Protein AF-A0A336K917-F1 (afdb_monomer)

Solvent-accessible surface area (backbone atoms only — not comparable to full-atom values): 7300 Å² total; per-residue (Å²): 145,49,69,68,62,53,54,58,65,71,43,52,72,66,47,42,54,50,53,49,44,27,54,49,46,22,50,40,33,68,71,61,76,41,60,63,81,66,33,38,45,51,54,71,52,36,75,74,64,66,44,65,65,24,67,59,39,11,53,30,33,54,78,69,42,95,82,39,43,63,59,50,51,52,49,52,51,48,42,54,56,46,44,38,44,46,49,63,74,74,24,65,90,40,65,65,57,50,51,50,53,52,51,51,50,48,52,51,44,50,54,48,26,53,76,70,69,40,51,60,41,41,64,63,49,45,51,49,53,58,68,76,103

Structure (mmCIF, N/CA/C/O backbone):
data_AF-A0A336K917-F1
#
_entry.id   AF-A0A336K917-F1
#
loop_
_atom_site.group_PDB
_atom_site.id
_atom_site.type_symbol
_atom_site.label_atom_id
_atom_site.label_alt_id
_atom_site.label_comp_id
_atom_site.label_asym_id
_atom_site.label_entity_id
_atom_site.label_seq_id
_atom_site.pdbx_PDB_ins_code
_atom_site.Cartn_x
_atom_site.Cartn_y
_atom_site.Cartn_z
_atom_site.occupancy
_atom_site.B_iso_or_equiv
_atom_site.auth_seq_id
_atom_site.auth_comp_id
_atom_site.auth_asym_id
_atom_site.auth_atom_id
_atom_site.pdbx_PDB_model_num
ATOM 1 N N . MET A 1 1 ? 13.740 22.572 -10.477 1.00 47.41 1 MET A N 1
ATOM 2 C CA . MET A 1 1 ? 12.814 22.629 -9.321 1.00 47.41 1 MET A CA 1
ATOM 3 C C . MET A 1 1 ? 11.580 21.771 -9.615 1.00 47.41 1 MET A C 1
ATOM 5 O O . MET A 1 1 ? 10.461 22.255 -9.535 1.00 47.41 1 MET A O 1
ATOM 9 N N . THR A 1 2 ? 11.776 20.501 -9.983 1.00 56.09 2 THR A N 1
ATOM 10 C CA . THR A 1 2 ? 10.701 19.505 -10.189 1.00 56.09 2 THR A CA 1
ATOM 11 C C . THR A 1 2 ? 11.186 18.090 -9.855 1.00 56.09 2 THR A C 1
ATOM 13 O O . THR A 1 2 ? 10.607 17.120 -10.332 1.00 56.09 2 THR A O 1
ATOM 16 N N . ASP A 1 3 ? 12.201 17.943 -8.995 1.00 76.12 3 ASP A N 1
ATOM 17 C CA . ASP A 1 3 ? 12.847 16.650 -8.715 1.00 76.12 3 ASP A CA 1
ATOM 18 C C . ASP A 1 3 ? 11.860 15.589 -8.207 1.00 76.12 3 ASP A C 1
ATOM 20 O O . ASP A 1 3 ? 11.919 14.432 -8.610 1.00 76.12 3 ASP A O 1
ATOM 24 N N . VAL A 1 4 ? 10.875 15.986 -7.393 1.00 71.94 4 VAL A N 1
ATOM 25 C CA . VAL A 1 4 ? 9.848 15.066 -6.873 1.00 71.94 4 VAL A CA 1
ATOM 26 C C . VAL A 1 4 ? 8.842 14.661 -7.954 1.00 71.94 4 VAL A C 1
ATOM 28 O O . VAL A 1 4 ? 8.424 13.508 -8.001 1.00 71.94 4 VAL A O 1
ATOM 31 N N . SER A 1 5 ? 8.453 15.582 -8.843 1.00 75.75 5 SER A N 1
ATOM 32 C CA . SER A 1 5 ? 7.506 15.276 -9.927 1.00 75.75 5 SER A CA 1
ATOM 33 C C . SER A 1 5 ? 8.146 14.385 -10.990 1.00 75.75 5 SER A C 1
ATOM 35 O O . SER A 1 5 ? 7.501 13.472 -11.501 1.00 75.75 5 SER A O 1
ATOM 37 N N . GLU A 1 6 ? 9.422 14.616 -11.292 1.00 77.31 6 GLU A N 1
ATOM 38 C CA . GLU A 1 6 ? 10.206 13.781 -12.199 1.00 77.31 6 GLU A CA 1
ATOM 39 C C . GLU A 1 6 ? 10.474 12.406 -11.593 1.00 77.31 6 GLU A C 1
ATOM 41 O O . GLU A 1 6 ? 10.192 11.404 -12.245 1.00 77.31 6 GLU A O 1
ATOM 46 N N . TRP A 1 7 ? 10.875 12.337 -10.319 1.00 79.56 7 TRP A N 1
ATOM 47 C CA . TRP A 1 7 ? 10.995 11.073 -9.592 1.00 79.56 7 TRP A CA 1
ATOM 48 C C . TRP A 1 7 ? 9.690 10.273 -9.617 1.00 79.56 7 TRP A C 1
ATOM 50 O O . TRP A 1 7 ? 9.699 9.087 -9.939 1.00 79.56 7 TRP A O 1
ATOM 60 N N . PHE A 1 8 ? 8.555 10.927 -9.354 1.00 74.69 8 PHE A N 1
ATOM 61 C CA . PHE A 1 8 ? 7.251 10.269 -9.357 1.00 74.69 8 PHE A CA 1
ATOM 62 C C . PHE A 1 8 ? 6.858 9.764 -10.751 1.00 74.69 8 PHE A C 1
ATOM 64 O O . PHE A 1 8 ? 6.183 8.744 -10.869 1.00 74.69 8 PHE A O 1
ATOM 71 N N . LYS A 1 9 ? 7.305 10.440 -11.819 1.00 75.25 9 LYS A N 1
ATOM 72 C CA . LYS A 1 9 ? 7.116 9.992 -13.207 1.00 75.25 9 LYS A CA 1
ATOM 73 C C . LYS A 1 9 ? 7.994 8.797 -13.578 1.00 75.25 9 LYS A C 1
ATOM 75 O O . LYS A 1 9 ? 7.564 8.023 -14.429 1.00 75.25 9 LYS A O 1
ATOM 80 N N . THR A 1 10 ? 9.146 8.624 -12.932 1.00 75.88 10 THR A N 1
ATOM 81 C CA . THR A 1 10 ? 10.037 7.465 -13.115 1.00 75.88 10 THR A CA 1
ATOM 82 C C . THR A 1 10 ? 9.444 6.177 -12.541 1.00 75.88 10 THR A C 1
ATOM 84 O O . THR A 1 10 ? 9.801 5.091 -12.982 1.00 75.88 10 THR A O 1
ATOM 87 N N . ILE A 1 11 ? 8.526 6.269 -11.574 1.00 77.69 11 ILE A N 1
ATOM 88 C CA . ILE A 1 11 ? 7.881 5.093 -10.978 1.00 77.69 11 ILE A CA 1
ATOM 89 C C . ILE A 1 11 ? 6.894 4.489 -11.985 1.00 77.69 11 ILE A C 1
ATOM 91 O O . ILE A 1 11 ? 6.042 5.225 -12.486 1.00 77.69 11 ILE A O 1
ATOM 95 N N . PRO A 1 12 ? 6.919 3.176 -12.237 1.00 79.88 12 PRO A N 1
ATOM 96 C CA . PRO A 1 12 ? 5.925 2.510 -13.074 1.00 79.88 12 PRO A CA 1
ATOM 97 C C . PRO A 1 12 ? 4.474 2.773 -12.625 1.00 79.88 12 PRO A C 1
ATOM 99 O O . PRO A 1 12 ? 4.212 3.088 -11.460 1.00 79.88 12 PRO A O 1
ATOM 102 N N . ILE A 1 13 ? 3.521 2.717 -13.560 1.00 78.19 13 ILE A N 1
ATOM 103 C CA . ILE A 1 13 ? 2.161 3.252 -13.372 1.00 78.19 13 ILE A CA 1
ATOM 104 C C . ILE A 1 13 ? 1.438 2.528 -12.228 1.00 78.19 13 ILE A C 1
ATOM 106 O O . ILE A 1 13 ? 0.848 3.188 -11.370 1.00 78.19 13 ILE A O 1
ATOM 110 N N . PHE A 1 14 ? 1.510 1.196 -12.169 1.00 78.75 14 PHE A N 1
ATOM 111 C CA . PHE A 1 14 ? 0.780 0.421 -11.162 1.00 78.75 14 PHE A CA 1
ATOM 112 C C . PHE A 1 14 ? 1.399 0.569 -9.778 1.00 78.75 14 PHE A C 1
ATOM 114 O O . PHE A 1 14 ? 0.695 0.885 -8.815 1.00 78.75 14 PHE A O 1
ATOM 121 N N . THR A 1 15 ? 2.724 0.445 -9.696 1.00 81.44 15 THR A N 1
ATOM 122 C CA . THR A 1 15 ? 3.482 0.680 -8.461 1.00 81.44 15 THR A CA 1
ATOM 123 C C . THR A 1 15 ? 3.193 2.063 -7.868 1.00 81.44 15 THR A C 1
ATOM 125 O O . THR A 1 15 ? 3.005 2.211 -6.660 1.00 81.44 15 THR A O 1
ATOM 128 N N . ARG A 1 16 ? 3.108 3.087 -8.725 1.00 82.81 16 ARG A N 1
ATOM 129 C CA . ARG A 1 16 ? 2.858 4.479 -8.336 1.00 82.81 16 ARG A CA 1
ATOM 130 C C . ARG A 1 16 ? 1.484 4.673 -7.707 1.00 82.81 16 ARG A C 1
ATOM 132 O O . ARG A 1 16 ? 1.398 5.260 -6.630 1.00 82.81 16 ARG A O 1
ATOM 139 N N . TYR A 1 17 ? 0.421 4.202 -8.363 1.00 83.44 17 TYR A N 1
ATOM 140 C CA . TYR A 1 17 ? -0.938 4.327 -7.828 1.00 83.44 17 TYR A CA 1
ATOM 141 C C . TYR A 1 17 ? -1.119 3.515 -6.556 1.00 83.44 17 TYR A C 1
ATOM 143 O O . TYR A 1 17 ? -1.764 3.996 -5.625 1.00 83.44 17 TYR A O 1
ATOM 151 N N . TRP A 1 18 ? -0.516 2.326 -6.497 1.00 80.94 18 TRP A N 1
ATOM 152 C CA . TRP A 1 18 ? -0.579 1.507 -5.302 1.00 80.94 18 TRP A CA 1
ATOM 153 C C . TRP A 1 18 ? 0.087 2.217 -4.129 1.00 80.94 18 TRP A C 1
ATOM 155 O O . TRP A 1 18 ? -0.601 2.547 -3.171 1.00 80.94 18 TRP A O 1
ATOM 165 N N . PHE A 1 19 ? 1.367 2.576 -4.253 1.00 82.38 19 PHE A N 1
ATOM 166 C CA . PHE A 1 19 ? 2.120 3.272 -3.209 1.00 82.38 19 PHE A CA 1
ATOM 167 C C . PHE A 1 19 ? 1.454 4.582 -2.763 1.00 82.38 19 PHE A C 1
ATOM 169 O O . PHE A 1 19 ? 1.291 4.827 -1.567 1.00 82.38 19 PHE A O 1
ATOM 176 N N . ALA A 1 20 ? 1.031 5.422 -3.713 1.00 82.94 20 ALA A N 1
ATOM 177 C CA . ALA A 1 20 ? 0.379 6.691 -3.401 1.00 82.94 20 ALA A CA 1
ATOM 178 C C . ALA A 1 20 ? -0.978 6.495 -2.714 1.00 82.94 20 ALA A C 1
ATOM 180 O O . ALA A 1 20 ? -1.304 7.239 -1.789 1.00 82.94 20 ALA A O 1
ATOM 181 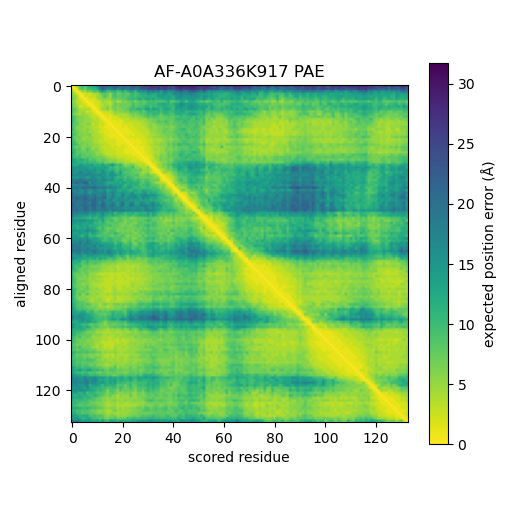N N . GLY A 1 21 ? -1.742 5.480 -3.129 1.00 81.25 21 GLY A N 1
ATOM 182 C CA . GLY A 1 21 ? -2.987 5.086 -2.482 1.00 81.25 21 GLY A CA 1
ATOM 183 C C . GLY A 1 21 ? -2.754 4.668 -1.035 1.00 81.25 21 GLY A C 1
ATOM 184 O O . GLY A 1 21 ? -3.423 5.184 -0.140 1.00 81.25 21 GLY A O 1
ATOM 185 N N . THR A 1 22 ? -1.756 3.814 -0.785 1.00 81.38 22 THR A N 1
ATOM 186 C CA . THR A 1 22 ? -1.447 3.323 0.564 1.00 81.38 22 THR A CA 1
ATOM 187 C C . THR A 1 22 ? -0.991 4.442 1.493 1.00 81.38 22 THR A C 1
ATOM 189 O O . THR A 1 22 ? -1.477 4.569 2.618 1.00 81.38 22 THR A O 1
ATOM 192 N N . VAL A 1 23 ? -0.094 5.310 1.015 1.00 82.62 23 VAL A N 1
ATOM 193 C CA . VAL A 1 23 ? 0.390 6.472 1.775 1.00 82.62 23 VAL A CA 1
ATOM 194 C C . VAL A 1 23 ? -0.738 7.474 2.027 1.00 82.62 23 VAL A C 1
ATOM 196 O O . VAL A 1 23 ? -0.920 7.919 3.162 1.00 82.62 23 VAL A O 1
ATOM 199 N N . GLY A 1 24 ? -1.529 7.799 1.002 1.00 82.31 24 GLY A N 1
ATOM 200 C CA . GLY A 1 24 ? -2.624 8.762 1.095 1.00 82.31 24 GLY A CA 1
ATOM 201 C C . GLY A 1 24 ? -3.728 8.313 2.051 1.00 82.31 24 GLY A C 1
ATOM 202 O O . GLY A 1 24 ? -4.129 9.077 2.927 1.00 82.31 24 GLY A O 1
ATOM 203 N N . ILE A 1 25 ? -4.183 7.064 1.934 1.00 78.25 25 ILE A N 1
ATOM 204 C CA . ILE A 1 25 ? -5.248 6.508 2.780 1.00 78.25 25 ILE A CA 1
ATOM 205 C C . ILE A 1 25 ? -4.790 6.378 4.233 1.00 78.25 25 ILE A C 1
ATOM 207 O O . ILE A 1 25 ? -5.542 6.717 5.152 1.00 78.25 25 ILE A O 1
ATOM 211 N N . SER A 1 26 ? -3.542 5.969 4.454 1.00 77.19 26 SER A N 1
ATOM 212 C CA . SER A 1 26 ? -2.990 5.876 5.804 1.00 77.19 26 SER A CA 1
ATOM 213 C C . SER A 1 26 ? -2.892 7.277 6.443 1.00 77.19 26 SER A C 1
ATOM 215 O O . SER A 1 26 ? -3.379 7.486 7.559 1.00 77.19 26 SER A O 1
ATOM 217 N N . LEU A 1 27 ? -2.383 8.285 5.721 1.00 80.19 27 LEU A N 1
ATOM 218 C CA . LEU A 1 27 ? -2.348 9.678 6.197 1.00 80.19 27 LEU A CA 1
ATOM 219 C C . LEU A 1 27 ? -3.748 10.238 6.490 1.00 80.19 27 LEU A C 1
ATOM 221 O O . LEU A 1 27 ? -3.957 10.821 7.553 1.00 80.19 27 LEU A O 1
ATOM 225 N N . LEU A 1 28 ? -4.718 10.027 5.595 1.00 79.00 28 LEU A N 1
ATOM 226 C CA . LEU A 1 28 ? -6.110 10.462 5.777 1.00 79.00 28 LEU A CA 1
ATOM 227 C C . LEU A 1 28 ? -6.725 9.902 7.064 1.00 79.00 28 LEU A C 1
ATOM 229 O O . LEU A 1 28 ? -7.436 10.614 7.778 1.00 79.00 28 LEU A O 1
ATOM 233 N N . SER A 1 29 ? -6.423 8.645 7.391 1.00 72.50 29 SER A N 1
ATOM 234 C CA . SER A 1 29 ? -6.879 8.046 8.641 1.00 72.50 29 SER A CA 1
ATOM 235 C C . SER A 1 29 ? -6.180 8.639 9.865 1.00 72.50 29 SER A C 1
ATOM 237 O O . SER A 1 29 ? -6.824 8.869 10.887 1.00 72.50 29 SER A O 1
ATOM 239 N N . ARG A 1 30 ? -4.889 8.985 9.762 1.00 70.81 30 ARG A N 1
ATOM 240 C CA . ARG A 1 30 ? -4.158 9.652 10.851 1.00 70.81 30 ARG A CA 1
ATOM 241 C C . ARG A 1 30 ? -4.708 11.044 11.168 1.00 70.81 30 ARG A C 1
ATOM 243 O O . ARG A 1 30 ? -4.720 11.431 12.334 1.00 70.81 30 ARG A O 1
ATOM 250 N N . PHE A 1 31 ? -5.196 11.769 10.163 1.00 78.25 31 PHE A N 1
ATOM 251 C CA . PHE A 1 31 ? -5.888 13.050 10.348 1.00 78.25 31 PHE A CA 1
ATOM 252 C C . PHE A 1 31 ? -7.332 12.901 10.866 1.00 78.25 31 PHE A C 1
ATOM 254 O O . PHE A 1 31 ? -8.032 13.903 10.981 1.00 78.25 31 PHE A O 1
ATOM 261 N N . ASN A 1 32 ? -7.788 11.681 11.190 1.00 67.00 32 ASN A N 1
ATOM 262 C CA . ASN A 1 32 ? -9.164 11.372 11.603 1.00 67.00 32 ASN A CA 1
ATOM 263 C C . ASN A 1 32 ?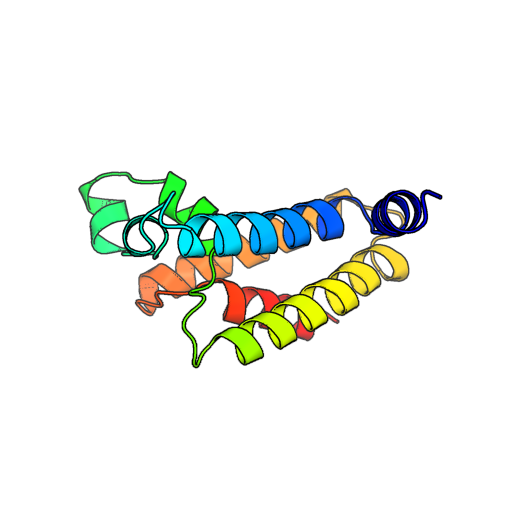 -10.243 11.793 10.585 1.00 67.00 32 ASN A C 1
ATOM 265 O O . ASN A 1 32 ? -11.420 11.861 10.928 1.00 67.00 32 ASN A O 1
ATOM 269 N N . ILE A 1 33 ? -9.873 12.026 9.319 1.00 72.50 33 ILE A N 1
ATOM 270 C CA . ILE A 1 33 ? -10.834 12.318 8.242 1.00 72.50 33 ILE A CA 1
ATOM 271 C C . ILE A 1 33 ? -11.645 11.054 7.921 1.00 72.50 33 ILE A C 1
ATOM 273 O O . ILE A 1 33 ? -12.837 11.127 7.634 1.00 72.50 33 ILE A O 1
ATOM 277 N N . LEU A 1 34 ? -11.001 9.884 8.017 1.00 67.31 34 LEU A N 1
ATOM 278 C CA . LEU A 1 34 ? -11.630 8.572 7.879 1.00 67.31 34 LEU A CA 1
ATOM 279 C C . LEU A 1 34 ? -11.347 7.722 9.129 1.00 67.31 34 LEU A C 1
ATOM 281 O O . LEU A 1 34 ? -10.177 7.433 9.411 1.00 67.31 34 LEU A O 1
ATOM 285 N N . PRO A 1 35 ? -12.375 7.283 9.882 1.00 64.12 35 PRO A N 1
ATOM 286 C CA . PRO A 1 35 ? -12.149 6.498 11.087 1.00 64.12 35 PRO A CA 1
ATOM 287 C C . PRO A 1 35 ? -11.593 5.126 10.704 1.00 64.12 35 PRO A C 1
ATOM 289 O O . PRO A 1 35 ? -12.229 4.398 9.942 1.00 64.12 35 PRO A O 1
ATOM 292 N N . ALA A 1 36 ? -10.440 4.753 11.270 1.00 63.03 36 ALA A N 1
ATOM 293 C CA . ALA A 1 36 ? -9.742 3.485 11.012 1.00 63.03 36 ALA A CA 1
ATOM 294 C C . ALA A 1 36 ? -10.663 2.248 11.087 1.00 63.03 36 ALA A C 1
ATOM 296 O O . ALA A 1 36 ? -10.509 1.292 10.333 1.00 63.03 36 ALA A O 1
ATOM 297 N N . GLN A 1 37 ? -11.688 2.304 11.939 1.00 60.44 37 GLN A N 1
ATOM 298 C CA . GLN A 1 37 ? -12.710 1.269 12.129 1.00 60.44 37 GLN A CA 1
ATOM 299 C C . GLN A 1 37 ? -13.532 0.955 10.861 1.00 60.44 37 GLN A C 1
ATOM 301 O O . GLN A 1 37 ? -14.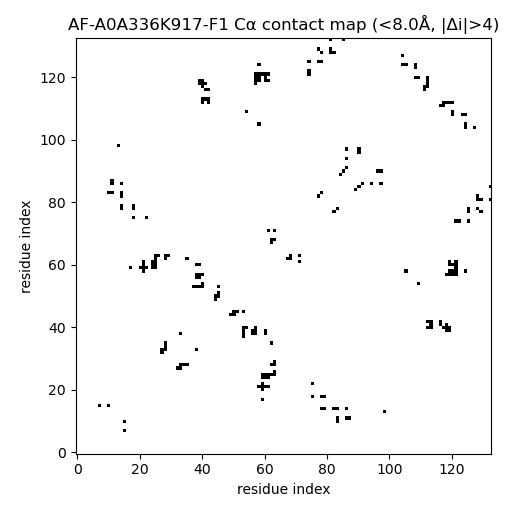035 -0.161 10.698 1.00 60.44 37 GLN A O 1
ATOM 306 N N . TYR A 1 38 ? -13.673 1.915 9.942 1.00 57.56 38 TYR A N 1
ATOM 307 C CA . TYR A 1 38 ? -14.342 1.712 8.652 1.00 57.56 38 TYR A CA 1
ATOM 308 C C . TYR A 1 38 ? -13.412 1.151 7.571 1.00 57.56 38 TYR A C 1
ATOM 310 O O . TYR A 1 38 ? -13.906 0.646 6.565 1.00 57.56 38 TYR A O 1
ATOM 318 N N . LEU A 1 39 ? -12.092 1.223 7.770 1.00 58.94 39 LEU A N 1
ATOM 319 C CA . LEU A 1 39 ? -11.092 0.735 6.816 1.00 58.94 39 LEU A CA 1
ATOM 320 C C . LEU A 1 39 ? -10.603 -0.686 7.116 1.00 58.94 39 LEU A C 1
ATOM 322 O O . LEU A 1 39 ? -9.995 -1.315 6.258 1.00 58.94 39 LEU A O 1
ATOM 326 N N . ILE A 1 40 ? -10.881 -1.194 8.314 1.00 61.47 40 ILE A N 1
ATOM 327 C CA . ILE A 1 40 ? -10.556 -2.564 8.704 1.00 61.47 40 ILE A CA 1
ATOM 328 C C . ILE A 1 40 ? -11.519 -3.549 8.027 1.00 61.47 40 ILE A C 1
ATOM 330 O O . ILE A 1 40 ? -12.736 -3.314 7.959 1.00 61.47 40 ILE A O 1
ATOM 334 N N . LEU A 1 41 ? -10.977 -4.674 7.553 1.00 57.72 41 LEU A N 1
ATOM 335 C CA . LEU A 1 41 ? -11.777 -5.784 7.053 1.00 57.72 41 LEU A CA 1
ATOM 336 C C . LEU A 1 41 ? -12.447 -6.476 8.249 1.00 57.72 41 LEU A C 1
ATOM 338 O O . LEU A 1 41 ? -11.782 -7.127 9.047 1.00 57.72 41 LEU A O 1
ATOM 342 N N . ILE A 1 42 ? -13.762 -6.302 8.397 1.00 62.88 42 ILE A N 1
ATOM 343 C CA . ILE A 1 42 ? -14.558 -7.072 9.359 1.00 62.88 42 ILE A CA 1
ATOM 344 C C . ILE A 1 42 ? -15.486 -7.969 8.537 1.00 62.88 42 ILE A C 1
ATOM 346 O O . ILE A 1 42 ? -16.465 -7.460 7.978 1.00 62.88 42 ILE A O 1
ATOM 350 N N . PRO A 1 43 ? -15.177 -9.272 8.404 1.00 57.78 43 PRO A N 1
ATOM 351 C CA . PRO A 1 43 ? -15.890 -10.164 7.493 1.00 57.78 43 PRO A CA 1
ATOM 352 C C . PRO A 1 43 ? -17.388 -10.274 7.807 1.00 57.78 43 PRO A C 1
ATOM 354 O O . PRO A 1 43 ? -18.195 -10.312 6.882 1.00 57.78 43 PRO A O 1
ATOM 357 N N . GLU A 1 44 ? -17.780 -10.186 9.080 1.00 57.03 44 GLU A N 1
ATOM 358 C CA . GLU A 1 44 ? -19.186 -10.190 9.518 1.00 57.03 44 GLU A CA 1
ATOM 359 C C . GLU A 1 44 ? -20.008 -9.015 8.956 1.00 57.03 44 GLU A C 1
ATOM 361 O O . GLU A 1 44 ? -21.189 -9.164 8.630 1.00 57.03 44 GLU A O 1
ATOM 366 N N . LEU A 1 45 ? -19.388 -7.839 8.792 1.00 57.97 45 LEU A N 1
ATOM 367 C CA . LEU A 1 45 ? -20.030 -6.657 8.205 1.00 57.97 45 LEU A CA 1
ATOM 368 C C . LEU A 1 45 ? -20.079 -6.715 6.674 1.00 57.97 45 LEU A C 1
ATOM 370 O O . LEU A 1 45 ? -20.944 -6.079 6.068 1.00 57.97 45 LEU A O 1
ATOM 374 N N . ILE A 1 46 ? -19.181 -7.473 6.044 1.00 59.09 46 ILE A N 1
ATOM 375 C CA . ILE A 1 46 ? -19.163 -7.651 4.589 1.00 59.09 46 ILE A CA 1
ATOM 376 C C . ILE A 1 46 ? -20.340 -8.531 4.164 1.00 59.09 46 ILE A C 1
ATOM 378 O O . ILE A 1 46 ? -21.094 -8.138 3.276 1.00 59.09 46 ILE A O 1
ATOM 382 N N . THR A 1 47 ? -20.550 -9.668 4.830 1.00 56.50 47 THR A N 1
ATOM 383 C CA . THR A 1 47 ? -21.661 -10.583 4.528 1.00 56.50 47 THR A CA 1
ATOM 384 C C . THR A 1 47 ? -23.011 -10.070 5.023 1.00 56.50 47 THR A C 1
ATOM 386 O O . THR A 1 47 ? -24.000 -10.230 4.314 1.00 56.50 47 THR A O 1
ATOM 389 N N . SER A 1 48 ? -23.075 -9.393 6.178 1.00 59.25 48 SER A N 1
ATOM 390 C CA . SER A 1 48 ? -24.357 -8.896 6.715 1.00 59.25 48 SER A CA 1
ATOM 391 C C . SER A 1 48 ? -24.816 -7.553 6.137 1.00 59.25 48 SER A C 1
ATOM 393 O O . SER A 1 48 ? -26.014 -7.282 6.124 1.00 59.25 48 SER A O 1
ATOM 395 N N . LYS A 1 49 ? -23.900 -6.674 5.693 1.00 62.84 49 LYS A N 1
ATOM 396 C CA . LYS A 1 49 ? -24.239 -5.315 5.213 1.00 62.84 49 LYS A CA 1
ATOM 397 C C . LYS A 1 49 ? -23.735 -4.979 3.804 1.00 62.84 49 LYS A C 1
ATOM 399 O O . LYS A 1 49 ? -23.848 -3.823 3.404 1.00 62.84 49 LYS A O 1
ATOM 404 N N . LEU A 1 50 ? -23.193 -5.949 3.057 1.00 61.47 50 LEU A N 1
ATOM 405 C CA . LEU A 1 50 ? -22.704 -5.776 1.676 1.00 61.47 50 LEU A CA 1
ATOM 406 C C . LEU A 1 50 ? -21.745 -4.581 1.508 1.00 61.47 50 LEU A C 1
ATOM 408 O O . LEU A 1 50 ? -21.786 -3.854 0.516 1.00 61.47 50 LEU A O 1
ATOM 412 N N . GLN A 1 51 ? -20.857 -4.360 2.480 1.00 65.69 51 GLN A N 1
ATOM 413 C CA . GLN A 1 51 ? -19.904 -3.246 2.443 1.00 65.69 51 GLN A CA 1
ATOM 414 C C . GLN A 1 51 ? -18.683 -3.574 1.565 1.00 65.69 51 GLN A C 1
ATOM 416 O O . GLN A 1 51 ? -17.567 -3.707 2.062 1.00 65.69 51 GLN A O 1
ATOM 421 N N . ILE A 1 52 ? -18.892 -3.704 0.249 1.00 69.06 52 ILE A N 1
ATOM 422 C CA . ILE A 1 52 ? -17.868 -4.116 -0.739 1.00 69.06 52 ILE A CA 1
ATOM 423 C C . ILE A 1 52 ? -16.672 -3.148 -0.757 1.00 69.06 52 ILE A C 1
ATOM 425 O O . ILE A 1 52 ? -15.534 -3.560 -0.978 1.00 69.06 52 ILE A O 1
ATOM 429 N N . TRP A 1 53 ? -16.896 -1.868 -0.443 1.00 67.62 53 TRP A N 1
ATOM 430 C CA . TRP A 1 53 ? -15.827 -0.869 -0.371 1.00 67.62 53 TRP A CA 1
ATOM 431 C C . TRP A 1 53 ? -14.750 -1.211 0.668 1.00 67.62 53 TRP A C 1
ATOM 433 O O . TRP A 1 53 ? -13.602 -0.831 0.463 1.00 67.62 53 TRP A O 1
ATOM 443 N N . ARG A 1 54 ? -15.077 -1.974 1.728 1.00 67.31 54 ARG A N 1
ATOM 444 C CA . ARG A 1 54 ? -14.104 -2.402 2.752 1.00 67.31 54 ARG A CA 1
ATOM 445 C C . ARG A 1 54 ? -12.995 -3.280 2.188 1.00 67.31 54 ARG A C 1
ATOM 447 O O . ARG A 1 54 ? -11.882 -3.249 2.690 1.00 67.31 54 ARG A O 1
ATOM 454 N N . ILE A 1 55 ? -13.291 -4.044 1.141 1.00 66.62 55 ILE A N 1
ATOM 455 C CA . ILE A 1 55 ? -12.338 -4.947 0.488 1.00 66.62 55 ILE A CA 1
ATOM 456 C C . ILE A 1 55 ? -11.261 -4.137 -0.246 1.00 66.62 55 ILE A C 1
ATOM 458 O O . ILE A 1 55 ? -10.081 -4.487 -0.229 1.00 66.62 55 ILE A O 1
ATOM 462 N N . VAL A 1 56 ? -11.674 -3.024 -0.858 1.00 67.62 56 VAL A N 1
ATOM 463 C CA . VAL A 1 56 ? -10.783 -2.096 -1.560 1.00 67.62 56 VAL A CA 1
ATOM 464 C C . VAL A 1 56 ? -10.010 -1.251 -0.556 1.00 67.62 56 VAL A C 1
ATOM 466 O O . VAL A 1 56 ? -8.795 -1.133 -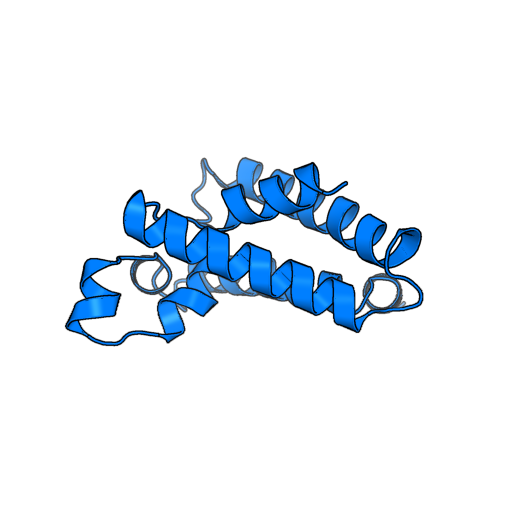0.656 1.00 67.62 56 VAL A O 1
ATOM 469 N N . THR A 1 57 ? -10.680 -0.685 0.449 1.00 65.75 57 THR A N 1
ATOM 470 C CA . THR A 1 57 ? -10.018 0.188 1.424 1.00 65.75 57 THR A CA 1
ATOM 471 C C . THR A 1 57 ? -9.048 -0.566 2.329 1.00 65.75 57 THR A C 1
ATOM 473 O O . THR A 1 57 ? -8.005 -0.008 2.655 1.00 65.75 57 THR A O 1
ATOM 476 N N . ALA A 1 58 ? -9.320 -1.828 2.673 1.00 64.81 58 ALA A N 1
ATOM 477 C CA . ALA A 1 58 ? -8.422 -2.639 3.496 1.00 64.81 58 ALA A CA 1
ATOM 478 C C . ALA A 1 58 ? -7.111 -3.028 2.787 1.00 64.81 58 ALA A C 1
ATOM 480 O O . ALA A 1 58 ? -6.130 -3.339 3.458 1.00 64.81 58 ALA A O 1
ATOM 481 N N . LEU A 1 59 ? -7.068 -2.974 1.450 1.00 65.50 59 LEU A N 1
ATOM 482 C CA . LEU A 1 59 ? -5.835 -3.164 0.680 1.00 65.50 59 LEU A CA 1
ATOM 483 C C . LEU A 1 59 ? -4.881 -1.974 0.826 1.00 65.50 59 LEU A C 1
ATOM 485 O O . LEU A 1 59 ? -3.668 -2.146 0.910 1.00 65.50 59 LEU A O 1
ATOM 489 N N . PHE A 1 60 ? -5.431 -0.761 0.854 1.00 64.06 60 PHE A N 1
ATOM 490 C CA . PHE A 1 60 ? -4.643 0.470 0.915 1.00 64.06 60 PHE A CA 1
ATOM 491 C C . PHE A 1 60 ? -4.466 1.014 2.337 1.00 64.06 60 PHE A C 1
ATOM 493 O O . PHE A 1 60 ? -3.748 1.990 2.545 1.00 64.06 60 PHE A O 1
ATOM 500 N N . PHE A 1 61 ? -5.147 0.440 3.323 1.00 62.84 61 PHE A N 1
ATOM 501 C CA . PHE A 1 61 ? -5.136 0.967 4.676 1.00 62.84 61 PHE A CA 1
ATOM 502 C C . PHE A 1 61 ? -4.131 0.247 5.570 1.00 62.84 61 PHE A C 1
ATOM 504 O O . PHE A 1 61 ? -4.205 -0.967 5.756 1.00 62.84 61 PHE A O 1
ATOM 511 N N . TYR A 1 62 ? -3.252 1.031 6.200 1.00 64.38 62 TYR A N 1
ATOM 512 C CA . TYR A 1 62 ? -2.428 0.580 7.313 1.00 64.38 62 TYR A CA 1
ATOM 513 C C . TYR A 1 62 ? -2.686 1.431 8.562 1.00 64.38 62 TYR A C 1
ATOM 515 O O . TYR A 1 62 ? -2.716 2.665 8.476 1.00 64.38 62 TYR A O 1
ATOM 523 N N . PRO A 1 63 ? -2.837 0.817 9.747 1.00 58.34 63 PRO A N 1
ATOM 524 C CA . PRO A 1 63 ? -3.009 1.555 10.989 1.00 58.34 63 PRO A CA 1
ATOM 525 C C . PRO A 1 63 ? -1.712 2.296 11.342 1.00 58.34 63 PRO A C 1
ATOM 527 O O . PRO A 1 63 ? -0.716 1.702 11.755 1.00 58.34 63 PRO A O 1
ATOM 530 N N . LEU A 1 64 ? -1.721 3.623 11.223 1.00 56.41 64 LEU A N 1
ATOM 531 C CA . LEU A 1 64 ? -0.628 4.490 11.679 1.00 56.41 64 LEU A CA 1
ATOM 532 C C . LEU A 1 64 ? -0.754 4.779 13.179 1.00 56.41 64 LEU A C 1
ATOM 534 O O . LEU A 1 64 ? -1.072 5.900 13.594 1.00 56.41 64 LEU A O 1
ATOM 538 N N . SER A 1 65 ? -0.477 3.775 14.004 1.00 59.38 65 SER A N 1
ATOM 539 C CA . SER A 1 65 ? -0.273 3.950 15.441 1.00 59.38 65 SER A CA 1
ATOM 540 C C . SER A 1 65 ? 1.197 4.309 15.727 1.00 59.38 65 SER A C 1
ATOM 542 O O . SER A 1 65 ? 2.082 3.962 14.944 1.00 59.38 65 SER A O 1
ATOM 544 N N . PRO A 1 66 ? 1.510 4.997 16.842 1.00 56.62 66 PRO A N 1
ATOM 545 C CA . PRO A 1 66 ? 2.885 5.390 17.184 1.00 56.62 66 PRO A CA 1
ATOM 546 C C . PRO A 1 66 ? 3.887 4.223 17.241 1.00 56.62 66 PRO A C 1
ATOM 548 O O . PRO A 1 66 ? 5.072 4.430 17.015 1.00 56.62 66 PRO A O 1
ATOM 551 N N . GLN A 1 67 ? 3.408 3.003 17.502 1.00 60.88 67 GLN A N 1
ATOM 552 C CA . GLN A 1 67 ? 4.219 1.781 17.547 1.00 60.88 67 GLN A CA 1
ATOM 553 C C . GLN A 1 67 ? 4.317 1.061 16.187 1.00 60.88 67 GLN A C 1
ATOM 555 O O . GLN A 1 67 ? 5.293 0.365 15.934 1.00 60.88 67 GLN A O 1
ATOM 560 N N . THR A 1 68 ? 3.349 1.250 15.283 1.00 68.38 68 THR A N 1
ATOM 561 C CA . THR A 1 68 ? 3.289 0.571 13.972 1.00 68.38 68 THR A CA 1
ATOM 562 C C . THR A 1 68 ? 3.801 1.435 12.816 1.00 68.38 68 THR A C 1
ATOM 564 O O . THR A 1 68 ? 3.967 0.939 11.705 1.00 68.38 68 THR A O 1
ATOM 567 N N . GLY A 1 69 ? 4.113 2.714 13.056 1.00 69.00 69 GLY A N 1
ATOM 568 C CA . GLY A 1 69 ? 4.624 3.628 12.027 1.00 69.00 69 GLY A CA 1
ATOM 569 C C . GLY A 1 69 ? 5.940 3.175 11.381 1.00 69.00 69 GLY A C 1
ATOM 570 O O . GLY A 1 69 ? 6.101 3.305 10.170 1.00 69.00 69 GLY A O 1
ATOM 571 N N . PHE A 1 70 ? 6.855 2.577 12.150 1.00 77.31 70 PHE A N 1
ATOM 572 C CA . PHE A 1 70 ? 8.089 2.011 11.589 1.00 77.31 70 PHE A CA 1
ATOM 573 C C . PHE A 1 70 ? 7.815 0.795 10.697 1.00 77.31 70 PHE A C 1
ATOM 575 O O . PHE A 1 70 ? 8.350 0.719 9.594 1.00 77.31 70 PHE A O 1
ATOM 582 N N . HIS A 1 71 ? 6.937 -0.117 11.127 1.00 76.94 71 HIS A N 1
ATOM 583 C CA . HIS A 1 71 ? 6.521 -1.263 10.312 1.00 76.94 71 HIS A CA 1
ATOM 584 C C . HIS A 1 71 ? 5.867 -0.819 8.996 1.00 76.94 71 HIS A C 1
ATOM 586 O O . HIS A 1 71 ? 6.199 -1.342 7.934 1.00 76.94 71 HIS A O 1
ATOM 592 N N . PHE A 1 72 ? 5.029 0.221 9.039 1.00 78.19 72 PHE A N 1
ATOM 593 C CA . PHE A 1 72 ? 4.454 0.830 7.840 1.00 78.19 72 PHE A CA 1
ATOM 594 C C . PHE A 1 72 ? 5.516 1.352 6.866 1.00 78.19 72 PHE A C 1
ATOM 596 O O . PHE A 1 72 ? 5.414 1.118 5.662 1.00 78.19 72 PHE A O 1
ATOM 603 N N . MET A 1 73 ? 6.537 2.051 7.373 1.00 79.94 73 MET A N 1
ATOM 604 C CA . MET A 1 73 ? 7.622 2.577 6.540 1.00 79.94 73 MET A CA 1
ATOM 605 C C . MET A 1 73 ? 8.399 1.455 5.848 1.00 79.94 73 MET A C 1
ATOM 607 O O . MET A 1 73 ? 8.670 1.565 4.652 1.00 79.94 73 MET A O 1
ATOM 611 N N . PHE A 1 74 ? 8.711 0.368 6.560 1.00 82.50 74 PHE A N 1
ATOM 612 C CA . PHE A 1 74 ? 9.358 -0.803 5.961 1.00 82.50 74 PHE A CA 1
ATOM 613 C C . PHE A 1 74 ? 8.481 -1.456 4.891 1.00 82.50 74 PHE A C 1
ATOM 615 O O . PHE A 1 74 ? 8.962 -1.705 3.788 1.00 82.50 74 PHE A O 1
ATOM 622 N N . ASN A 1 75 ? 7.187 -1.646 5.156 1.00 81.94 75 ASN A N 1
ATOM 623 C CA . ASN A 1 75 ? 6.265 -2.193 4.160 1.00 81.94 75 ASN A CA 1
ATOM 624 C C . ASN A 1 75 ? 6.140 -1.296 2.925 1.00 81.94 75 ASN A C 1
ATOM 626 O O . ASN A 1 75 ? 6.139 -1.795 1.805 1.00 81.94 75 ASN A O 1
ATOM 630 N N . CYS A 1 76 ? 6.089 0.024 3.105 1.00 81.69 76 CYS A N 1
ATOM 631 C CA . CYS A 1 76 ? 6.112 0.987 2.006 1.00 81.69 76 CYS A CA 1
ATOM 632 C C . CYS A 1 76 ? 7.404 0.892 1.186 1.00 81.69 76 CYS A C 1
ATOM 634 O O . CYS A 1 76 ? 7.357 0.932 -0.043 1.00 81.69 76 CYS A O 1
ATOM 636 N N . TYR A 1 77 ? 8.551 0.748 1.852 1.00 83.75 77 TYR A N 1
ATOM 637 C CA . TYR A 1 77 ? 9.843 0.579 1.191 1.00 83.75 77 TYR A CA 1
ATOM 638 C C . TYR A 1 77 ? 9.912 -0.726 0.390 1.00 83.75 77 TYR A C 1
ATOM 640 O O . TYR A 1 77 ? 10.383 -0.721 -0.751 1.00 83.75 77 TYR A O 1
ATOM 648 N N .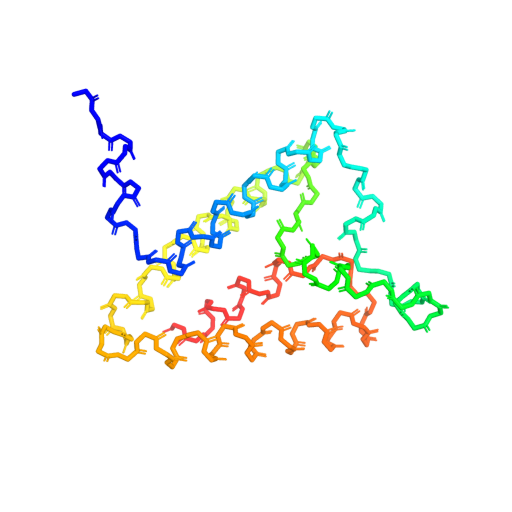 PHE A 1 78 ? 9.422 -1.830 0.958 1.00 84.31 78 PHE A N 1
ATOM 649 C CA . PHE A 1 78 ? 9.352 -3.113 0.269 1.00 84.31 78 PHE A CA 1
ATOM 650 C C . PHE A 1 78 ? 8.405 -3.043 -0.924 1.00 84.31 78 PHE A C 1
ATOM 652 O O . PHE A 1 78 ? 8.819 -3.331 -2.043 1.00 84.31 78 PHE A O 1
ATOM 659 N N . LEU A 1 79 ? 7.182 -2.558 -0.724 1.00 84.25 79 LEU A N 1
ATOM 660 C CA . LEU A 1 79 ? 6.220 -2.368 -1.804 1.00 84.25 79 LEU A CA 1
ATOM 661 C C . LEU A 1 79 ? 6.839 -1.562 -2.946 1.00 84.25 79 LEU A C 1
ATOM 663 O O . LEU A 1 79 ? 6.810 -2.011 -4.084 1.00 84.25 79 LEU A O 1
ATOM 667 N N . TYR A 1 80 ? 7.470 -0.426 -2.645 1.00 83.00 80 TYR A N 1
ATOM 668 C CA . TYR A 1 80 ? 8.099 0.416 -3.657 1.00 83.00 80 TYR A CA 1
ATOM 669 C C . TYR A 1 80 ? 9.215 -0.301 -4.432 1.00 83.00 80 TYR A C 1
ATOM 671 O O . TYR A 1 80 ? 9.200 -0.280 -5.659 1.00 83.00 80 TYR A O 1
ATOM 679 N N . ASN A 1 81 ? 10.176 -0.938 -3.756 1.00 82.62 81 ASN A N 1
ATOM 680 C CA . ASN A 1 81 ? 11.321 -1.549 -4.441 1.00 82.62 81 ASN A CA 1
ATOM 681 C C . ASN A 1 81 ? 10.953 -2.833 -5.191 1.00 82.62 81 ASN A C 1
ATOM 683 O O . ASN A 1 81 ? 11.405 -3.020 -6.320 1.00 82.62 81 ASN A O 1
ATOM 687 N N . TYR A 1 82 ? 10.143 -3.706 -4.589 1.00 81.81 82 TYR A N 1
ATOM 688 C CA . TYR A 1 82 ? 9.795 -4.996 -5.187 1.00 81.81 82 TYR A CA 1
ATOM 689 C C . TYR A 1 82 ? 8.750 -4.851 -6.291 1.00 81.81 82 TYR A C 1
ATOM 691 O O . TYR A 1 82 ? 8.955 -5.390 -7.374 1.00 81.81 82 TYR A O 1
ATOM 699 N N . SER A 1 83 ? 7.693 -4.054 -6.080 1.00 81.00 83 SER A N 1
ATOM 700 C CA . SER A 1 83 ? 6.696 -3.774 -7.130 1.00 81.00 83 SER A CA 1
ATOM 701 C C . SER A 1 83 ? 7.361 -3.124 -8.342 1.00 81.00 83 SER A C 1
ATOM 703 O O . SER A 1 83 ? 7.125 -3.537 -9.474 1.00 81.00 83 SER A O 1
ATOM 705 N N . ARG A 1 84 ? 8.259 -2.155 -8.109 1.00 81.25 84 ARG A N 1
ATOM 706 C CA . ARG A 1 84 ? 8.984 -1.488 -9.193 1.00 81.25 84 ARG A CA 1
ATOM 707 C C . ARG A 1 84 ? 9.868 -2.460 -9.971 1.00 81.25 84 ARG A C 1
ATOM 709 O O . ARG A 1 84 ? 9.850 -2.424 -11.195 1.00 81.25 84 ARG A O 1
ATOM 716 N N . ARG A 1 85 ? 10.607 -3.332 -9.281 1.00 80.94 85 ARG A N 1
ATOM 717 C CA . ARG A 1 85 ? 11.447 -4.353 -9.923 1.00 80.94 85 ARG A CA 1
ATOM 718 C C . ARG A 1 85 ? 10.637 -5.379 -10.703 1.00 80.94 85 ARG A C 1
ATOM 720 O O . ARG A 1 85 ? 11.015 -5.701 -11.819 1.00 80.94 85 ARG A O 1
ATOM 727 N N . LEU A 1 86 ? 9.511 -5.860 -10.175 1.00 78.81 86 LEU A N 1
ATOM 728 C CA . LEU A 1 86 ? 8.639 -6.762 -10.936 1.00 78.81 86 LEU A CA 1
ATOM 729 C C . LEU A 1 86 ? 8.132 -6.100 -12.225 1.00 78.81 86 LEU A C 1
ATOM 731 O O . LEU A 1 86 ? 8.172 -6.713 -13.292 1.00 78.81 86 LEU A O 1
ATOM 735 N N . GLU A 1 87 ? 7.671 -4.853 -12.127 1.00 78.12 87 GLU A N 1
ATOM 736 C CA . GLU A 1 87 ? 7.101 -4.116 -13.258 1.00 78.12 87 GLU A CA 1
ATOM 737 C C . GLU A 1 87 ? 8.177 -3.752 -14.309 1.00 78.12 87 GLU A C 1
ATOM 739 O O . GLU A 1 87 ? 7.904 -3.814 -15.507 1.00 78.12 87 GLU A O 1
ATOM 744 N N . GLU A 1 88 ? 9.412 -3.438 -13.888 1.00 78.62 88 GLU A N 1
ATOM 745 C CA . GLU A 1 88 ? 10.534 -3.078 -14.777 1.00 78.62 88 GLU A CA 1
ATOM 746 C C . GLU A 1 88 ? 11.299 -4.286 -15.358 1.00 78.62 88 GLU A C 1
ATOM 748 O O . GLU A 1 88 ? 11.665 -4.243 -16.536 1.00 78.62 88 GLU A O 1
ATOM 753 N N . ASP A 1 89 ? 11.543 -5.342 -14.572 1.00 74.81 89 ASP A N 1
ATOM 754 C CA . ASP A 1 89 ? 12.385 -6.483 -14.972 1.00 74.81 89 ASP A CA 1
ATOM 755 C C . ASP A 1 89 ? 11.574 -7.618 -15.616 1.00 74.81 89 ASP A C 1
ATOM 757 O O . ASP A 1 89 ? 11.983 -8.160 -16.643 1.00 74.81 89 ASP A O 1
ATOM 761 N N . HIS A 1 90 ? 10.419 -7.979 -15.041 1.00 67.38 90 HIS A N 1
ATOM 762 C CA . HIS A 1 90 ? 9.644 -9.153 -15.472 1.00 67.38 90 HIS A CA 1
ATOM 763 C C . HIS A 1 90 ? 8.488 -8.805 -16.418 1.00 67.38 90 HIS A C 1
ATOM 765 O O . HIS A 1 90 ? 8.257 -9.520 -17.391 1.00 67.38 90 HIS A O 1
ATOM 771 N N . PHE A 1 91 ? 7.782 -7.695 -16.179 1.00 67.00 91 PHE A N 1
ATOM 772 C CA . PHE A 1 91 ? 6.537 -7.367 -16.895 1.00 67.00 91 PHE A CA 1
ATOM 773 C C . PHE A 1 91 ? 6.646 -6.190 -17.872 1.00 67.00 91 PHE A C 1
ATOM 775 O O . PHE A 1 91 ? 5.635 -5.655 -18.330 1.00 67.00 91 PHE A O 1
ATOM 782 N N . LYS A 1 92 ? 7.870 -5.825 -18.271 1.00 66.88 92 LYS A N 1
ATOM 783 C CA . LYS A 1 92 ? 8.152 -4.672 -19.142 1.00 66.88 92 LYS A CA 1
ATOM 784 C C . LYS A 1 92 ? 7.364 -4.661 -20.459 1.00 66.88 92 LYS A C 1
ATOM 786 O O . LYS A 1 92 ? 7.002 -3.593 -20.946 1.00 66.88 92 LYS A O 1
ATOM 791 N N . ASN A 1 93 ? 7.104 -5.838 -21.033 1.00 65.00 93 ASN A N 1
ATOM 792 C CA . ASN A 1 93 ? 6.400 -5.987 -22.311 1.00 65.00 93 ASN A CA 1
ATOM 793 C C . ASN A 1 93 ? 4.912 -6.357 -22.156 1.00 65.00 93 ASN A C 1
ATOM 795 O O . ASN A 1 93 ? 4.171 -6.270 -23.133 1.00 65.00 93 ASN A O 1
ATOM 799 N N . TH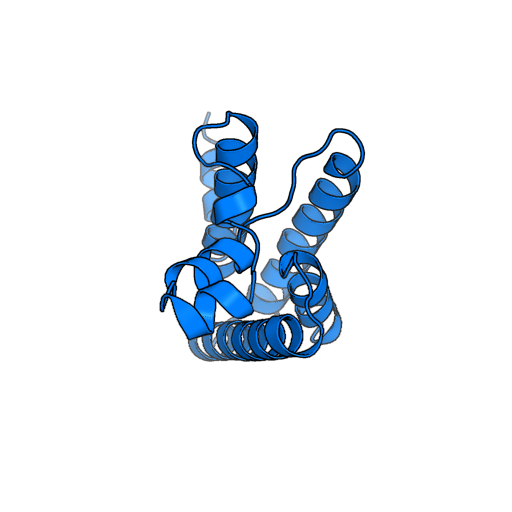R A 1 94 ? 4.461 -6.747 -20.957 1.00 75.12 94 THR A N 1
ATOM 800 C CA . THR A 1 94 ? 3.076 -7.177 -20.692 1.00 75.12 94 THR A CA 1
ATOM 801 C C . THR A 1 94 ? 2.527 -6.573 -19.390 1.00 75.12 94 THR A C 1
ATOM 803 O O . THR A 1 94 ? 2.262 -7.277 -18.414 1.00 75.12 94 THR A O 1
ATOM 806 N N . PRO A 1 95 ? 2.262 -5.251 -19.360 1.00 73.81 95 PRO A N 1
ATOM 807 C CA . PRO A 1 95 ? 1.697 -4.584 -18.180 1.00 73.81 95 PRO A CA 1
ATOM 808 C C . PRO A 1 95 ? 0.337 -5.162 -17.735 1.00 73.81 95 PRO A C 1
ATOM 810 O O . PRO A 1 95 ? -0.046 -5.025 -16.575 1.00 73.81 95 PRO A O 1
ATOM 813 N N . GLY A 1 96 ? -0.393 -5.825 -18.641 1.00 76.31 96 GLY A N 1
ATOM 814 C CA . GLY A 1 96 ? -1.649 -6.510 -18.327 1.00 76.31 96 GLY A CA 1
ATOM 815 C C . GLY A 1 96 ? -1.479 -7.742 -17.431 1.00 76.31 96 GLY A C 1
ATOM 816 O O . GLY A 1 96 ? -2.306 -7.958 -16.546 1.00 76.31 96 GLY A O 1
ATOM 817 N N . ASP A 1 97 ? -0.394 -8.502 -17.597 1.00 79.56 97 ASP A N 1
ATOM 818 C CA . ASP A 1 97 ? -0.137 -9.704 -16.791 1.00 79.56 97 ASP A CA 1
ATOM 819 C C . ASP A 1 97 ? 0.239 -9.323 -15.356 1.00 79.56 97 ASP A C 1
ATOM 821 O O . ASP A 1 97 ? -0.184 -9.976 -14.402 1.00 79.56 97 ASP A O 1
ATOM 825 N N . TYR A 1 98 ? 0.954 -8.203 -15.193 1.00 80.50 98 TYR A N 1
ATOM 826 C CA . TYR A 1 98 ? 1.251 -7.637 -13.880 1.00 80.50 98 TYR A CA 1
ATOM 827 C C . TYR A 1 98 ? -0.025 -7.241 -13.134 1.00 80.50 98 TYR A C 1
ATOM 829 O O . TYR A 1 98 ? -0.202 -7.604 -11.972 1.00 80.50 98 TYR A O 1
ATOM 837 N N . LEU A 1 99 ? -0.949 -6.549 -13.812 1.00 80.50 99 LEU A N 1
ATOM 838 C CA . LEU A 1 99 ? -2.248 -6.181 -13.246 1.00 80.50 99 LEU A CA 1
ATOM 839 C C . LEU A 1 99 ? -3.028 -7.431 -12.827 1.00 80.50 99 LEU A C 1
ATOM 841 O O . LEU A 1 99 ? -3.569 -7.473 -11.721 1.00 80.50 99 LEU A O 1
ATOM 845 N N . PHE A 1 100 ? -3.055 -8.461 -13.677 1.00 82.50 100 PHE A N 1
ATOM 846 C CA . PHE A 1 100 ? -3.727 -9.718 -13.361 1.00 82.50 100 PHE A CA 1
ATOM 847 C C . PHE A 1 100 ? -3.117 -10.405 -12.134 1.00 82.50 100 PHE A C 1
ATOM 849 O O . PHE A 1 100 ? -3.854 -10.812 -11.238 1.00 82.50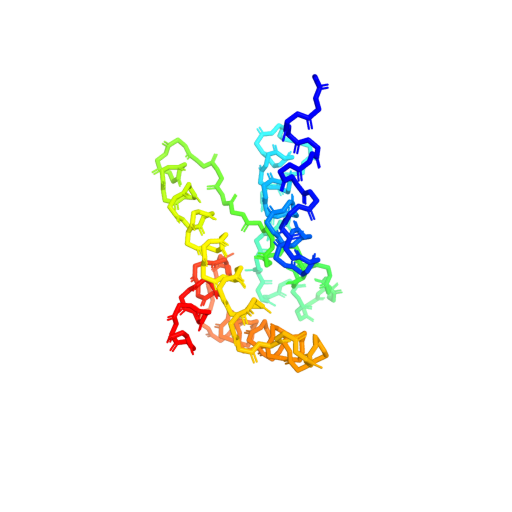 100 PHE A O 1
ATOM 856 N N . MET A 1 101 ? -1.786 -10.468 -12.042 1.00 84.81 101 MET A N 1
ATOM 857 C CA . MET A 1 101 ? -1.086 -10.989 -10.867 1.00 84.81 101 MET A CA 1
ATOM 858 C C . MET A 1 101 ? -1.463 -10.204 -9.604 1.00 84.81 101 MET A C 1
ATOM 860 O O . MET A 1 101 ? -1.761 -10.808 -8.577 1.00 84.81 101 MET A O 1
ATOM 864 N N . LEU A 1 102 ? -1.503 -8.873 -9.681 1.00 83.12 102 LEU A N 1
ATOM 865 C CA . LEU A 1 102 ? -1.834 -7.989 -8.560 1.00 83.12 102 LEU A CA 1
ATOM 866 C C . LEU A 1 102 ? -3.283 -8.185 -8.087 1.00 83.12 102 LEU A C 1
AT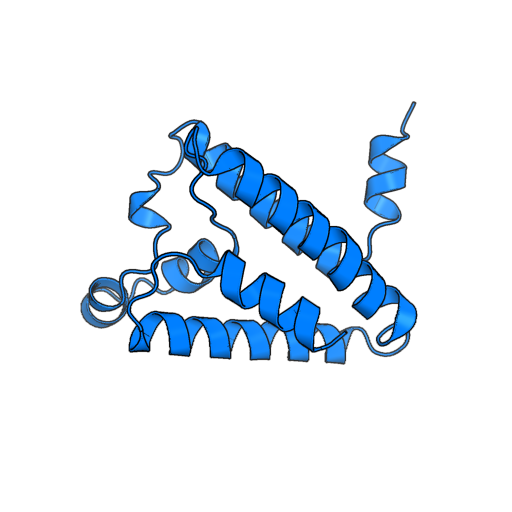OM 868 O O . LEU A 1 102 ? -3.533 -8.288 -6.886 1.00 83.12 102 LEU A O 1
ATOM 872 N N . LEU A 1 103 ? -4.229 -8.300 -9.025 1.00 83.19 103 LEU A N 1
ATOM 873 C CA . LEU A 1 103 ? -5.634 -8.595 -8.728 1.00 83.19 103 LEU A CA 1
ATOM 874 C C . LEU A 1 103 ? -5.824 -9.997 -8.148 1.00 83.19 103 LEU A C 1
ATOM 876 O O . LEU A 1 103 ? -6.594 -10.159 -7.203 1.00 83.19 103 LEU A O 1
ATOM 880 N N . LEU A 1 104 ? -5.130 -11.001 -8.686 1.00 84.62 104 LEU A N 1
ATOM 881 C CA . LEU A 1 104 ? -5.184 -12.366 -8.170 1.00 84.62 104 LEU A CA 1
ATOM 882 C C . LEU A 1 104 ? -4.644 -12.414 -6.739 1.00 84.62 104 LEU A C 1
ATOM 884 O O . LEU A 1 104 ? -5.266 -13.007 -5.860 1.00 84.62 104 LEU A O 1
ATOM 888 N N . ASN A 1 105 ? -3.520 -11.742 -6.490 1.00 84.88 105 ASN A N 1
ATOM 889 C CA . ASN A 1 105 ? -2.934 -11.683 -5.160 1.00 84.88 105 ASN A CA 1
ATOM 890 C C . ASN A 1 105 ? -3.846 -10.965 -4.167 1.00 84.88 105 ASN A C 1
ATOM 892 O O . ASN A 1 105 ? -4.052 -11.433 -3.047 1.00 84.88 105 ASN A O 1
ATOM 896 N N . TRP A 1 106 ? -4.470 -9.873 -4.609 1.00 80.56 106 TRP A N 1
ATOM 897 C CA . TRP A 1 106 ? -5.490 -9.192 -3.828 1.00 80.56 106 TRP A CA 1
ATOM 898 C C . TRP A 1 106 ? -6.673 -10.109 -3.509 1.00 80.56 106 TRP A C 1
ATOM 900 O O . TRP A 1 106 ? -7.051 -10.214 -2.344 1.00 80.56 106 TRP A O 1
ATOM 910 N N . ALA A 1 107 ? -7.219 -10.826 -4.494 1.00 81.69 107 ALA A N 1
ATOM 911 C CA . ALA A 1 107 ? -8.322 -11.760 -4.278 1.00 81.69 107 ALA A CA 1
ATOM 912 C C . ALA A 1 107 ? -7.952 -12.852 -3.258 1.00 81.69 107 ALA A C 1
ATOM 914 O O . ALA A 1 107 ? -8.725 -13.118 -2.336 1.00 81.69 107 ALA A O 1
ATOM 915 N N . CYS A 1 108 ? -6.747 -13.422 -3.354 1.00 81.75 108 CYS A N 1
ATOM 916 C CA . CYS A 1 108 ? -6.232 -14.381 -2.376 1.00 81.75 108 CYS A CA 1
ATOM 917 C C . CYS A 1 108 ? -6.112 -13.770 -0.973 1.00 81.75 108 CYS A C 1
ATOM 919 O O . CYS A 1 108 ? -6.575 -14.372 -0.004 1.00 81.75 108 CYS A O 1
ATOM 921 N N . CYS A 1 109 ? -5.557 -12.559 -0.850 1.00 78.25 109 CYS A N 1
ATOM 922 C CA . CYS A 1 109 ? -5.451 -11.854 0.430 1.00 78.25 109 CYS A CA 1
ATOM 923 C C . CYS A 1 109 ? -6.827 -11.573 1.048 1.00 78.25 109 CYS A C 1
ATOM 925 O O . CYS A 1 109 ? -6.984 -11.665 2.262 1.00 78.25 109 CYS A O 1
ATOM 927 N N . VAL A 1 110 ? -7.837 -11.266 0.230 1.00 76.31 110 VAL A N 1
ATOM 928 C CA . VAL A 1 110 ? -9.218 -11.042 0.685 1.00 76.31 110 VAL A CA 1
ATOM 929 C C . VAL A 1 110 ? -9.844 -12.328 1.202 1.00 76.31 110 VAL A C 1
ATOM 931 O O . VAL A 1 110 ? -10.424 -12.325 2.285 1.00 76.31 110 VAL A O 1
ATOM 934 N N . ILE A 1 111 ? -9.690 -13.435 0.473 1.00 79.06 111 ILE A N 1
ATOM 935 C CA . ILE A 1 111 ? -10.187 -14.746 0.907 1.00 79.06 111 ILE A CA 1
ATOM 936 C C . ILE A 1 111 ? -9.518 -15.147 2.228 1.00 79.06 111 ILE A C 1
ATOM 938 O O . ILE A 1 111 ? -10.209 -15.520 3.174 1.00 79.06 111 ILE A O 1
ATOM 942 N N . LEU A 1 112 ? -8.193 -15.001 2.330 1.00 77.06 112 LEU A N 1
ATOM 943 C CA . LEU A 1 112 ? -7.455 -15.263 3.567 1.00 77.06 112 LEU A CA 1
ATOM 944 C C . LEU A 1 112 ? -7.884 -14.329 4.704 1.00 77.06 112 LEU A C 1
ATOM 946 O O . LEU A 1 112 ? -8.046 -14.791 5.827 1.00 77.06 112 LEU A O 1
ATOM 950 N N . GLY A 1 113 ? -8.127 -13.047 4.427 1.00 73.50 113 GLY A N 1
ATOM 951 C CA . GLY A 1 113 ? -8.623 -12.084 5.410 1.00 73.50 113 GLY A CA 1
ATOM 952 C C . GLY A 1 113 ? -9.990 -12.467 5.980 1.00 73.50 113 GLY A C 1
ATOM 953 O O . GLY A 1 113 ? -10.209 -12.343 7.183 1.00 73.50 113 GLY A O 1
ATOM 954 N N . ILE A 1 114 ? -10.882 -13.005 5.140 1.00 72.12 114 ILE A N 1
ATOM 955 C CA . ILE A 1 114 ? -12.203 -13.493 5.557 1.00 72.12 114 ILE A CA 1
ATOM 956 C C . ILE A 1 114 ? -12.086 -14.788 6.371 1.00 72.12 114 ILE A C 1
ATOM 958 O O . ILE A 1 114 ? -12.721 -14.907 7.414 1.00 72.12 114 ILE A O 1
ATOM 962 N N . VAL A 1 115 ? -11.276 -15.750 5.917 1.00 73.50 115 VAL A N 1
ATOM 963 C CA . VAL A 1 115 ? -11.143 -17.069 6.564 1.00 73.50 115 VAL A CA 1
ATOM 964 C C . VAL A 1 115 ? -10.372 -16.983 7.884 1.00 73.50 115 VAL A C 1
ATOM 966 O O . VAL A 1 115 ? -10.761 -17.607 8.868 1.00 73.50 115 VAL A O 1
ATOM 969 N N . ALA A 1 116 ? -9.288 -16.209 7.920 1.00 68.94 116 ALA A N 1
ATOM 970 C CA . ALA A 1 116 ? -8.400 -16.097 9.075 1.00 68.94 116 ALA A CA 1
ATOM 971 C C . ALA A 1 116 ? -8.731 -14.911 10.002 1.00 68.94 116 ALA A C 1
ATOM 973 O O . ALA A 1 116 ? -8.024 -14.705 10.986 1.00 68.94 116 ALA A O 1
ATOM 974 N N . ASN A 1 117 ? -9.794 -14.139 9.719 1.00 66.75 117 ASN A N 1
ATOM 975 C CA . ASN A 1 117 ? -10.174 -12.926 10.461 1.00 66.75 117 ASN A CA 1
ATOM 976 C C . ASN A 1 117 ? -9.017 -11.917 10.619 1.00 66.75 117 ASN A C 1
ATOM 978 O O . ASN A 1 117 ? -8.860 -11.282 11.665 1.00 66.75 117 ASN A O 1
ATOM 982 N N . PHE A 1 118 ? -8.186 -11.761 9.583 1.00 65.06 118 PHE A N 1
ATOM 983 C CA . PHE A 1 118 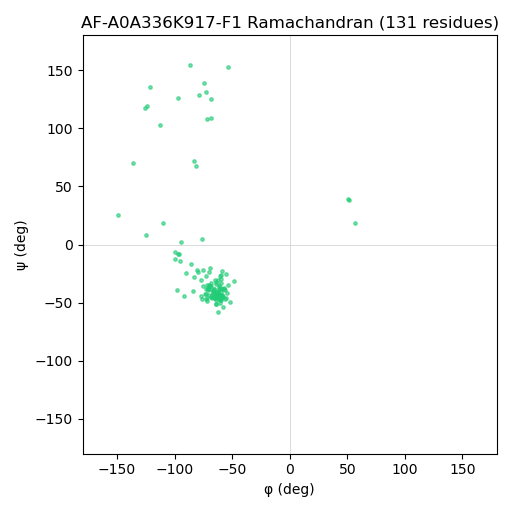? -7.126 -10.754 9.596 1.00 65.06 118 PHE A CA 1
ATOM 984 C C . PHE A 1 118 ? -7.688 -9.366 9.293 1.00 65.06 118 PHE A C 1
ATOM 986 O O . PHE A 1 118 ? -8.349 -9.139 8.281 1.00 65.06 118 PHE A O 1
ATOM 993 N N . TYR A 1 119 ? -7.356 -8.416 10.163 1.00 64.88 119 TYR A N 1
ATOM 994 C CA . TYR A 1 119 ? -7.818 -7.031 10.081 1.00 64.88 119 TYR A CA 1
ATOM 995 C C . TYR A 1 119 ? -7.028 -6.173 9.075 1.00 64.88 119 TYR A C 1
ATOM 997 O O . TYR A 1 119 ? -7.549 -5.162 8.599 1.00 64.88 119 TYR A O 1
ATOM 1005 N N . TYR A 1 120 ? -5.794 -6.571 8.737 1.00 67.12 120 TYR A N 1
ATOM 1006 C CA . TYR A 1 120 ? -4.860 -5.802 7.908 1.00 67.12 120 TYR A CA 1
ATOM 1007 C C . TYR A 1 120 ? -4.374 -6.640 6.721 1.00 67.12 120 TYR A C 1
ATOM 1009 O O . TYR A 1 120 ? -3.740 -7.675 6.911 1.00 67.12 120 TYR A O 1
ATOM 1017 N N . LEU A 1 121 ? -4.672 -6.199 5.493 1.00 67.88 121 LEU A N 1
ATOM 1018 C CA . LEU A 1 121 ? -4.333 -6.936 4.265 1.00 67.88 121 LEU A CA 1
ATOM 1019 C C . LEU A 1 121 ? -3.037 -6.452 3.602 1.00 67.88 121 LEU A C 1
ATOM 1021 O O . LEU A 1 121 ? -2.545 -7.096 2.679 1.00 67.88 121 LEU A O 1
ATOM 1025 N N . MET A 1 122 ? -2.455 -5.350 4.075 1.00 71.75 122 MET A N 1
ATOM 1026 C CA . MET A 1 122 ? -1.228 -4.804 3.495 1.00 71.75 122 MET A CA 1
ATOM 1027 C C . MET A 1 122 ? -0.012 -5.715 3.720 1.00 71.75 122 MET A C 1
ATOM 1029 O O . MET A 1 122 ? 0.730 -5.957 2.775 1.00 71.75 122 MET A O 1
ATOM 1033 N N . ASP A 1 123 ? 0.184 -6.253 4.930 1.00 72.56 123 ASP A N 1
ATOM 1034 C CA . ASP A 1 123 ? 1.303 -7.161 5.233 1.00 72.56 123 ASP A CA 1
ATOM 1035 C C . ASP A 1 123 ? 1.326 -8.415 4.332 1.00 72.56 123 ASP A C 1
ATOM 1037 O O . ASP A 1 123 ? 2.345 -8.641 3.672 1.00 72.56 123 ASP A O 1
ATOM 1041 N N . PRO A 1 124 ? 0.238 -9.215 4.224 1.00 75.69 124 PRO A N 1
ATOM 1042 C CA . PRO A 1 124 ? 0.238 -10.395 3.358 1.00 75.69 124 PRO A CA 1
ATOM 1043 C C . PRO A 1 124 ? 0.394 -10.027 1.881 1.00 75.69 124 PRO A C 1
ATOM 1045 O O . PRO A 1 124 ? 1.036 -10.762 1.135 1.00 75.69 124 PRO A O 1
ATOM 1048 N N . MET A 1 125 ? -0.116 -8.869 1.460 1.00 79.38 125 MET A N 1
ATOM 1049 C CA . MET A 1 125 ? 0.025 -8.430 0.079 1.00 79.38 125 MET A CA 1
ATOM 1050 C C . MET A 1 125 ? 1.467 -8.038 -0.260 1.00 79.38 125 MET A C 1
ATOM 1052 O O . MET A 1 125 ? 1.981 -8.454 -1.296 1.00 79.38 125 MET A O 1
ATOM 1056 N N . VAL A 1 126 ? 2.163 -7.307 0.613 1.00 80.50 126 VAL A N 1
ATOM 1057 C CA . VAL A 1 126 ? 3.587 -6.991 0.405 1.00 80.50 126 VAL A CA 1
ATOM 1058 C C . VAL A 1 126 ? 4.432 -8.266 0.430 1.00 80.50 126 VAL A C 1
ATOM 1060 O O . VAL A 1 126 ? 5.274 -8.446 -0.447 1.00 80.50 126 VAL A O 1
ATOM 1063 N N . LEU A 1 127 ? 4.163 -9.181 1.369 1.00 80.06 127 LEU A N 1
ATOM 1064 C CA . LEU A 1 127 ? 4.816 -10.494 1.445 1.00 80.06 127 LEU A CA 1
ATOM 1065 C C . LEU A 1 127 ? 4.606 -11.334 0.182 1.00 80.06 127 LEU A C 1
ATOM 1067 O O . LEU A 1 127 ? 5.526 -12.008 -0.271 1.00 80.06 127 LEU A O 1
ATOM 1071 N N . SER A 1 128 ? 3.417 -11.283 -0.410 1.00 81.31 128 SER A N 1
ATOM 1072 C CA . SER A 1 128 ? 3.131 -12.028 -1.632 1.00 81.31 128 SER A CA 1
ATOM 1073 C C . SER A 1 128 ? 3.930 -11.526 -2.839 1.00 81.31 128 SER A C 1
ATOM 1075 O O . SER A 1 128 ? 4.439 -12.332 -3.609 1.00 81.31 128 SER A O 1
ATOM 1077 N N . VAL A 1 129 ? 4.096 -10.207 -2.981 1.00 79.00 129 VAL A N 1
ATOM 1078 C CA . VAL A 1 129 ? 4.892 -9.605 -4.065 1.00 79.00 129 VAL A CA 1
ATOM 1079 C C . VAL A 1 129 ? 6.376 -9.876 -3.847 1.00 79.00 129 VAL A C 1
ATOM 1081 O O . VAL A 1 129 ? 7.092 -10.170 -4.796 1.00 79.00 129 VAL A O 1
ATOM 1084 N N . LEU A 1 130 ? 6.810 -9.841 -2.587 1.00 82.62 130 LEU A N 1
ATOM 1085 C CA . LEU A 1 130 ? 8.131 -10.284 -2.152 1.00 82.62 130 LEU A CA 1
ATOM 1086 C C . LEU A 1 130 ? 8.426 -11.741 -2.524 1.00 82.62 130 LEU A C 1
ATOM 1088 O O . LEU A 1 130 ? 9.562 -12.045 -2.849 1.00 82.62 130 LEU A O 1
ATOM 1092 N N . TYR A 1 131 ? 7.434 -12.630 -2.441 1.00 78.44 131 TYR A N 1
ATOM 1093 C CA . TYR A 1 131 ? 7.606 -14.056 -2.730 1.00 78.44 131 TYR A CA 1
ATOM 1094 C C . TYR A 1 131 ? 7.657 -14.373 -4.229 1.00 78.44 131 TYR A C 1
ATOM 1096 O O . TYR A 1 131 ? 8.274 -15.353 -4.632 1.00 78.44 131 TYR A O 1
ATOM 1104 N N . VAL A 1 132 ? 6.962 -13.585 -5.051 1.00 75.19 132 VAL A N 1
ATOM 1105 C CA . VAL A 1 132 ? 6.963 -13.764 -6.513 1.00 75.19 132 VAL A CA 1
ATOM 1106 C C . VAL A 1 132 ? 8.271 -13.270 -7.143 1.00 75.19 132 VAL A C 1
ATOM 1108 O O . VAL A 1 132 ? 8.607 -13.695 -8.247 1.00 75.19 132 VAL A O 1
ATOM 1111 N N . TRP A 1 133 ? 8.987 -12.381 -6.454 1.00 64.69 133 TRP A N 1
ATOM 1112 C CA . TRP A 1 133 ? 10.321 -11.926 -6.834 1.00 64.69 133 TRP A CA 1
ATOM 1113 C C . TRP A 1 133 ? 11.396 -12.964 -6.492 1.00 64.69 133 TRP A C 1
ATOM 1115 O O . TRP A 1 133 ? 12.242 -13.227 -7.376 1.00 64.69 133 TRP A O 1
#

Sequence (133 aa):
MTDVSEWFKTIPIFTRYWFAGTVGISLLSRFNILPAQYLILIPELITSKLQIWRIVTALFFYPLSPQTGFHFMFNCYFLYNYSRRLEEDHFKNTPGDYLFMLLLNWACCVILGIVANFYYLMDPMVLSVLYVW

Organism: Culicoides sonorensis (NCBI:txid179676)

Radius of gyration: 15.3 Å; Cα contacts (8 Å, |Δi|>4): 127; chains: 1; bounding box: 37×40×40 Å

Secondary structure (DSSP, 8-state):
--HHHHHHHHS-HHHHHHHHHHHHHHHHHHTTSS-HHHHS--HHHHHHH--THHHHHHHH-----TTTHHHHHHHHHHHHHHHHHIIIIISTT-HHHHHHHHHHHHHHHHHHHHHHT-S--HHHHHHHHHHH-

InterPro domains:
  IPR007599 Derlin [PF04511] (11-133)
  IPR035952 Rhomboid-like superfamily [SSF144091] (10-119)

Nearest PDB structures (foldseek):
  7y53-assembly1_Y  TM=9.610E-01  e=1.830E-08  Homo sapiens
  7y4w-assembly1_W  TM=9.589E-01  e=2.034E-08  Homo sapiens
  7y59-assembly1_X  TM=7.776E-01  e=5.440E-09  Homo sapiens
  7czb-assembly1_D  TM=9.473E-01  e=2.696E-07  Homo sapiens
  7czb-assembly1_C  TM=9.450E-01  e=1.537E-06  Homo sapiens

Mean predicted aligned error: 8.65 Å

Foldseek 3Di:
DCVVVVVLVPFDDVLSCLLCLLVVLQVCCVVVVDPLVQLWDDLVCCVPPVPVVNLVSLQSYDHPDVVCVVVSVVLSVLSRPLLRCCCVPPCVPPVPVSVVLLVVQSVVLSVCCNVVVDGHSSVSSSVVSVVVD

pLDDT: mean 73.01, std 8.75, range [47.41, 84.88]